Protein AF-G4NCD3-F1 (afdb_monomer_lite)

Radius of gyration: 15.99 Å; chains: 1; bounding box: 36×47×42 Å

Sequence (126 aa):
MEERGNIPVSLPVKNPTRSYWQDPPDQVIANLRSSPDLTQDADVVIIGSGITGAAIAWHLLQDDAEGPYPKVVMLEAREICSGATGRNAHLDALRLELEDFVAIRGIRSRLFVVLGTRIRGRSRDL

Structure (mmCIF, N/CA/C/O backbone):
data_AF-G4NCD3-F1
#
_entry.id   AF-G4NCD3-F1
#
loop_
_atom_site.group_PDB
_atom_site.id
_atom_site.type_symbol
_atom_site.label_atom_id
_atom_site.label_alt_id
_atom_site.label_comp_id
_atom_site.label_asym_id
_atom_site.label_entity_id
_atom_site.label_seq_id
_atom_site.pdbx_PDB_ins_code
_atom_site.Cartn_x
_atom_site.Cartn_y
_atom_site.Cartn_z
_atom_site.occupancy
_atom_site.B_iso_or_equiv
_atom_site.auth_seq_id
_atom_site.auth_comp_id
_atom_site.auth_asym_id
_atom_site.auth_atom_id
_atom_site.pdbx_PDB_model_num
ATOM 1 N N . MET A 1 1 ? -15.091 -3.872 -26.274 1.00 56.28 1 MET A N 1
ATOM 2 C CA . MET A 1 1 ? -14.477 -3.384 -25.015 1.00 56.28 1 MET A CA 1
ATOM 3 C C . MET A 1 1 ? -14.580 -4.439 -23.919 1.00 56.28 1 MET A C 1
ATOM 5 O O . MET A 1 1 ? -13.588 -4.671 -23.245 1.00 56.28 1 MET A O 1
ATOM 9 N N . GLU A 1 2 ? -15.714 -5.138 -23.815 1.00 74.50 2 GLU A N 1
ATOM 10 C CA . GLU A 1 2 ? -15.957 -6.189 -22.810 1.00 74.50 2 GLU A CA 1
ATOM 11 C C . GLU A 1 2 ? -15.020 -7.403 -22.907 1.00 74.50 2 GLU A C 1
ATOM 13 O O . GLU A 1 2 ? -14.542 -7.896 -21.893 1.00 74.50 2 GLU A O 1
ATOM 18 N N . GLU A 1 3 ? -14.647 -7.821 -24.118 1.00 77.62 3 GLU A N 1
ATOM 19 C CA . GLU A 1 3 ? -13.757 -8.974 -24.331 1.00 77.62 3 GLU A CA 1
ATOM 20 C C . GLU A 1 3 ? -12.354 -8.787 -23.714 1.00 77.62 3 GLU A C 1
ATOM 22 O O . GLU A 1 3 ? -11.746 -9.741 -23.235 1.00 77.62 3 GLU A O 1
ATOM 27 N N . ARG A 1 4 ? -11.861 -7.539 -23.631 1.00 77.81 4 ARG A N 1
ATOM 28 C CA . ARG A 1 4 ? -10.583 -7.228 -22.963 1.00 77.81 4 ARG A CA 1
ATOM 29 C C . ARG A 1 4 ? -10.674 -7.287 -21.436 1.00 77.81 4 ARG A C 1
ATOM 31 O O . ARG A 1 4 ? -9.647 -7.478 -20.795 1.00 77.81 4 ARG A O 1
ATOM 38 N N . GLY A 1 5 ? -11.869 -7.131 -20.863 1.00 77.19 5 GLY A N 1
ATOM 39 C CA . GLY A 1 5 ? -12.098 -7.228 -19.418 1.00 77.19 5 GLY A CA 1
ATOM 40 C C . GLY A 1 5 ? -12.054 -8.664 -18.888 1.00 77.19 5 GLY A C 1
ATOM 41 O O . GLY A 1 5 ? -11.814 -8.860 -17.703 1.00 77.19 5 GLY A O 1
ATOM 42 N N . ASN A 1 6 ? -12.223 -9.658 -19.769 1.00 84.19 6 ASN A N 1
ATOM 43 C CA . ASN A 1 6 ? -12.180 -11.082 -19.424 1.00 84.19 6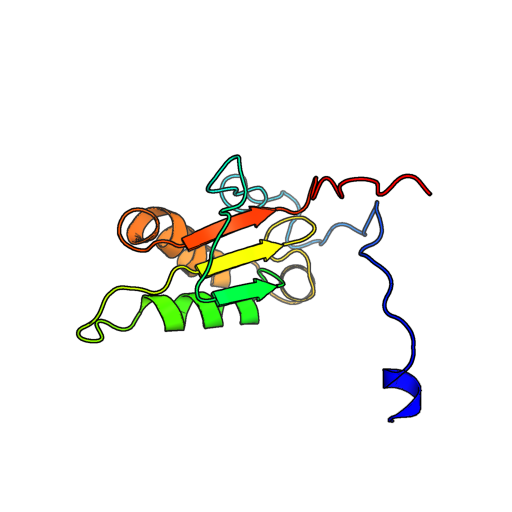 ASN A CA 1
ATOM 44 C C . ASN A 1 6 ? -10.775 -11.699 -19.475 1.00 84.19 6 ASN A C 1
ATOM 46 O O . ASN A 1 6 ? -10.623 -12.885 -19.183 1.00 84.19 6 ASN A O 1
ATOM 50 N N . ILE A 1 7 ? -9.744 -10.933 -19.845 1.00 85.75 7 ILE A N 1
ATOM 51 C CA . ILE A 1 7 ? -8.365 -11.428 -19.836 1.00 85.75 7 ILE A CA 1
ATOM 52 C C . ILE A 1 7 ? -7.924 -11.574 -18.370 1.00 85.75 7 ILE A C 1
ATOM 54 O O . ILE A 1 7 ? -7.902 -10.569 -17.654 1.00 85.75 7 ILE A O 1
ATOM 58 N N . PRO A 1 8 ? -7.554 -12.784 -17.902 1.00 83.62 8 PRO A N 1
ATOM 59 C CA . PRO A 1 8 ? -7.115 -12.976 -16.527 1.00 83.62 8 PRO A CA 1
ATOM 60 C C . PRO A 1 8 ? -5.895 -12.107 -16.218 1.00 83.62 8 PRO A C 1
ATOM 62 O O . PRO A 1 8 ? -4.878 -12.171 -16.914 1.00 83.62 8 PRO A O 1
ATOM 65 N N . VAL A 1 9 ? -5.980 -11.303 -15.160 1.00 82.75 9 VAL A N 1
ATOM 66 C CA . VAL A 1 9 ? -4.839 -10.520 -14.682 1.00 82.75 9 VAL A CA 1
ATOM 67 C C . VAL A 1 9 ? -3.888 -11.429 -13.911 1.00 82.75 9 VAL A C 1
ATOM 69 O O . VAL A 1 9 ? -4.285 -12.134 -12.983 1.00 82.75 9 VAL A O 1
ATOM 72 N N . SER A 1 10 ? -2.617 -11.438 -14.302 1.00 85.50 10 SER A N 1
ATOM 73 C CA . SER A 1 10 ? -1.586 -12.147 -13.551 1.00 85.50 10 SER A CA 1
ATOM 74 C C . SER A 1 10 ? -1.193 -11.364 -12.300 1.00 85.50 10 SER A C 1
ATOM 76 O O . SER A 1 10 ? -1.352 -10.144 -12.226 1.00 85.50 10 SER A O 1
ATOM 78 N N . LEU A 1 11 ? -0.586 -12.054 -11.333 1.00 86.81 11 LEU A N 1
ATOM 79 C CA . LEU A 1 11 ? 0.097 -11.386 -10.228 1.00 86.81 11 LEU A CA 1
ATOM 80 C C . LEU A 1 11 ? 1.227 -10.473 -10.746 1.00 86.81 11 LEU A C 1
ATOM 82 O O . LEU A 1 11 ? 1.735 -10.686 -11.856 1.00 86.81 11 LEU A O 1
ATOM 86 N N . PRO A 1 12 ? 1.655 -9.474 -9.950 1.00 85.62 12 PRO A N 1
ATOM 87 C CA . PRO A 1 12 ? 2.822 -8.665 -10.272 1.00 85.62 12 PRO A CA 1
ATOM 88 C C . PRO A 1 12 ? 4.048 -9.531 -10.592 1.00 85.62 12 PRO A C 1
ATOM 90 O O . PRO A 1 12 ? 4.341 -10.505 -9.897 1.00 85.62 12 PRO A O 1
ATOM 93 N N . VAL A 1 13 ? 4.777 -9.165 -11.648 1.00 87.00 13 VAL A N 1
ATOM 94 C CA . VAL A 1 13 ? 6.013 -9.855 -12.040 1.00 87.00 13 VAL A CA 1
ATOM 95 C C . VAL A 1 13 ? 7.099 -9.680 -10.974 1.00 87.00 13 VAL A C 1
ATOM 97 O O . VAL A 1 13 ? 7.194 -8.621 -10.355 1.00 87.00 13 VAL A O 1
ATOM 100 N N . LYS A 1 14 ? 7.948 -10.700 -10.780 1.00 84.38 14 LYS A N 1
ATOM 101 C CA . LYS A 1 14 ? 8.979 -10.713 -9.722 1.00 84.38 14 LYS A CA 1
ATOM 102 C C . LYS A 1 14 ? 10.006 -9.579 -9.842 1.00 84.38 14 LYS A C 1
ATOM 104 O O . LYS A 1 14 ? 10.396 -9.017 -8.829 1.00 84.38 14 LYS A O 1
ATOM 109 N N . ASN A 1 15 ? 10.414 -9.249 -11.068 1.00 86.19 15 ASN A N 1
ATOM 110 C CA . ASN A 1 15 ? 11.456 -8.260 -11.358 1.00 86.19 15 ASN A CA 1
ATOM 111 C C . ASN A 1 15 ? 10.881 -7.163 -12.270 1.00 86.19 15 ASN A C 1
ATOM 113 O O . ASN A 1 15 ? 11.104 -7.198 -13.482 1.00 86.19 15 ASN A O 1
ATOM 117 N N . PRO A 1 16 ? 10.062 -6.240 -11.740 1.00 86.38 16 PRO A N 1
ATOM 118 C CA . PRO A 1 16 ? 9.551 -5.128 -12.529 1.00 86.38 16 PRO A CA 1
ATOM 119 C C . PRO A 1 16 ? 10.687 -4.172 -12.904 1.00 86.38 16 PRO A C 1
ATOM 121 O O . PRO A 1 16 ? 11.673 -4.043 -12.180 1.00 86.38 16 PRO A O 1
ATOM 124 N N . THR A 1 17 ? 10.523 -3.438 -14.001 1.00 87.88 17 THR A N 1
ATOM 125 C CA . THR A 1 17 ? 11.406 -2.310 -14.308 1.00 87.88 17 THR A CA 1
ATOM 126 C C . THR A 1 17 ? 11.317 -1.268 -13.195 1.00 87.88 17 THR A C 1
ATOM 128 O O . THR A 1 17 ? 10.215 -0.913 -12.759 1.00 87.88 17 THR A O 1
ATOM 131 N N . ARG A 1 18 ? 12.474 -0.773 -12.747 1.00 82.62 18 ARG A N 1
ATOM 132 C CA . ARG A 1 18 ? 12.545 0.291 -11.748 1.00 82.62 18 ARG A CA 1
ATOM 133 C C . ARG A 1 18 ? 12.021 1.593 -12.338 1.00 82.62 18 ARG A C 1
ATOM 135 O O . ARG A 1 18 ? 12.297 1.900 -13.497 1.00 82.62 18 ARG A O 1
ATOM 142 N N . SER A 1 19 ? 11.253 2.344 -11.556 1.00 83.06 19 SER A N 1
ATOM 143 C CA . SER A 1 19 ? 10.832 3.665 -11.999 1.00 83.06 19 SER A CA 1
ATOM 144 C C . SER A 1 19 ? 11.972 4.670 -11.873 1.00 83.06 19 SER A C 1
ATOM 146 O O . SER A 1 19 ? 12.634 4.708 -10.841 1.00 83.06 19 SER A O 1
ATOM 148 N N . TYR A 1 20 ? 12.136 5.522 -12.887 1.00 84.44 20 TYR A N 1
ATOM 149 C CA . TYR A 1 20 ? 13.075 6.645 -12.859 1.00 84.44 20 TYR A CA 1
ATOM 150 C C . TYR A 1 20 ? 12.824 7.576 -11.661 1.00 84.44 20 TYR A C 1
ATOM 152 O O . TYR A 1 20 ? 13.759 7.984 -10.989 1.00 84.44 20 TYR A O 1
ATOM 160 N N . TRP A 1 21 ? 11.557 7.849 -11.332 1.00 80.56 21 TRP A N 1
ATOM 161 C CA . TRP A 1 21 ? 11.184 8.743 -10.225 1.00 80.56 21 TRP A CA 1
ATOM 162 C C . TRP A 1 21 ? 11.331 8.122 -8.829 1.00 80.56 21 TRP A C 1
ATOM 164 O O . TRP A 1 21 ? 11.055 8.785 -7.836 1.00 80.56 21 TRP A O 1
ATOM 174 N N . GLN A 1 22 ? 11.705 6.844 -8.754 1.00 80.19 22 GLN A N 1
ATOM 175 C CA . GLN A 1 22 ? 11.964 6.115 -7.508 1.00 80.19 22 GLN A CA 1
ATOM 176 C C . GLN A 1 22 ? 13.430 5.674 -7.420 1.00 80.19 22 GLN A C 1
ATOM 178 O O . GLN A 1 22 ? 13.755 4.752 -6.671 1.00 80.19 22 GLN A O 1
ATOM 183 N N . ASP A 1 23 ? 14.305 6.284 -8.223 1.00 85.62 23 ASP A N 1
ATOM 184 C CA . ASP A 1 23 ? 15.741 6.048 -8.182 1.00 85.62 23 ASP A CA 1
ATOM 185 C C . ASP A 1 23 ? 16.491 7.361 -7.882 1.00 85.62 23 ASP A C 1
ATOM 187 O O . ASP A 1 23 ? 16.522 8.249 -8.737 1.00 85.62 23 ASP A O 1
ATOM 191 N N . PRO A 1 24 ? 17.084 7.521 -6.684 1.00 86.19 24 PRO A N 1
ATOM 192 C CA . PRO A 1 24 ? 17.124 6.551 -5.592 1.00 86.19 24 PRO A CA 1
ATOM 193 C C . PRO A 1 24 ? 15.760 6.386 -4.896 1.00 86.19 24 PRO A C 1
ATOM 195 O O . PRO A 1 24 ? 14.923 7.289 -4.937 1.00 86.19 24 PRO A O 1
ATOM 198 N N . PRO A 1 25 ? 15.524 5.242 -4.233 1.00 83.81 25 PRO A N 1
ATOM 199 C CA . PRO A 1 25 ? 14.287 5.017 -3.509 1.00 83.81 25 PRO A CA 1
ATOM 200 C C . PRO A 1 25 ? 14.264 5.907 -2.272 1.00 83.81 25 PRO A C 1
ATOM 202 O O . PRO A 1 25 ? 15.302 6.155 -1.641 1.00 83.81 25 PRO A O 1
ATOM 205 N N . ASP A 1 26 ? 13.066 6.351 -1.903 1.00 82.56 26 ASP A N 1
ATOM 206 C CA . ASP A 1 26 ? 12.904 7.125 -0.685 1.00 82.56 26 ASP A CA 1
ATOM 207 C C . ASP A 1 26 ? 13.277 6.299 0.555 1.00 82.56 26 ASP A C 1
ATOM 209 O O . ASP A 1 26 ? 12.817 5.170 0.732 1.00 82.56 26 ASP A O 1
ATOM 213 N N . GLN A 1 27 ? 14.109 6.871 1.424 1.00 82.31 27 GLN A N 1
ATOM 214 C CA . GLN A 1 27 ? 14.664 6.159 2.578 1.00 82.31 27 GLN A CA 1
ATOM 215 C C . GLN A 1 27 ? 13.647 5.928 3.703 1.00 82.31 27 GLN A C 1
ATOM 217 O O . GLN A 1 27 ? 13.848 5.038 4.527 1.00 82.31 27 GLN A O 1
ATOM 222 N N . VAL A 1 28 ? 12.571 6.715 3.750 1.00 78.19 28 VAL A N 1
ATOM 223 C CA . VAL A 1 28 ? 11.554 6.673 4.806 1.00 78.19 28 VAL A CA 1
ATOM 224 C C . VAL A 1 28 ? 10.335 5.889 4.333 1.00 78.19 28 VAL A C 1
ATOM 226 O O . VAL A 1 28 ? 9.896 4.961 5.015 1.00 78.19 28 VAL A O 1
ATOM 229 N N . ILE A 1 29 ? 9.791 6.232 3.161 1.00 77.94 29 ILE A N 1
ATOM 230 C CA . ILE A 1 29 ? 8.473 5.742 2.740 1.00 77.94 29 ILE A CA 1
ATOM 231 C C . ILE A 1 29 ? 8.509 4.572 1.759 1.00 77.94 29 ILE A C 1
ATOM 233 O O . ILE A 1 29 ? 7.556 3.798 1.736 1.00 77.94 29 ILE A O 1
ATOM 237 N N . ALA A 1 30 ? 9.573 4.382 0.967 1.00 82.25 30 ALA A N 1
ATOM 238 C CA . ALA A 1 30 ? 9.549 3.390 -0.121 1.00 82.25 30 ALA A CA 1
ATOM 239 C C . ALA A 1 30 ? 9.263 1.967 0.385 1.00 82.25 30 ALA A C 1
ATOM 241 O O . ALA A 1 30 ? 8.478 1.234 -0.220 1.00 82.25 30 ALA A O 1
ATOM 242 N N . ASN A 1 31 ? 9.861 1.618 1.529 1.00 83.56 31 ASN A N 1
ATOM 243 C CA . ASN A 1 31 ? 9.731 0.318 2.185 1.00 83.56 31 ASN A CA 1
ATOM 244 C C . ASN A 1 31 ? 8.983 0.397 3.525 1.00 83.56 31 ASN A C 1
ATOM 246 O O . ASN A 1 31 ? 9.149 -0.466 4.391 1.00 83.56 31 ASN A O 1
ATOM 250 N N . LEU A 1 32 ? 8.163 1.434 3.706 1.00 81.75 32 LEU A N 1
ATOM 251 C CA . LEU A 1 32 ? 7.431 1.639 4.942 1.00 81.75 32 LEU A CA 1
ATOM 252 C C . LEU A 1 32 ? 6.493 0.468 5.236 1.00 81.75 32 LEU A C 1
ATOM 254 O O . LEU A 1 32 ? 5.596 0.127 4.464 1.00 81.75 32 LEU A O 1
ATOM 258 N N . ARG A 1 33 ? 6.657 -0.080 6.435 1.00 81.56 33 ARG A N 1
ATOM 259 C CA . ARG A 1 33 ? 5.776 -1.090 6.997 1.00 81.56 33 ARG A CA 1
ATOM 260 C C . ARG A 1 33 ? 5.464 -0.715 8.436 1.00 81.56 33 ARG A C 1
ATOM 262 O O . ARG A 1 33 ? 6.353 -0.761 9.281 1.00 81.56 33 ARG A O 1
ATOM 269 N N . SER A 1 34 ? 4.210 -0.368 8.718 1.00 79.00 34 SER A N 1
ATOM 270 C CA . SER A 1 34 ? 3.830 0.102 10.058 1.00 79.00 34 SER A CA 1
ATOM 271 C C . SER A 1 34 ? 3.634 -1.028 11.075 1.00 79.00 34 SER A C 1
ATOM 273 O O . SER A 1 34 ? 3.646 -0.774 12.275 1.00 79.00 34 SER A O 1
ATOM 275 N N . SER A 1 35 ? 3.489 -2.281 10.622 1.00 75.06 35 SER A N 1
ATOM 276 C CA . SER A 1 35 ? 3.368 -3.462 11.487 1.00 75.06 35 SER A CA 1
ATOM 277 C C . SER A 1 35 ? 4.073 -4.690 10.893 1.00 75.06 35 SER A C 1
ATOM 279 O O . SER A 1 35 ? 3.927 -4.951 9.691 1.00 75.06 35 SER A O 1
ATOM 281 N N . PRO A 1 36 ? 4.800 -5.492 11.700 1.00 76.12 36 PRO A N 1
ATOM 282 C CA . PRO A 1 36 ? 5.447 -6.728 11.251 1.00 76.12 36 PRO A CA 1
ATOM 283 C C . PRO A 1 36 ? 4.454 -7.825 10.851 1.00 76.12 36 PRO A C 1
ATOM 285 O O . PRO A 1 36 ? 4.816 -8.709 10.075 1.00 76.12 36 PRO A O 1
ATOM 288 N N . ASP A 1 37 ? 3.206 -7.734 11.306 1.00 80.50 37 ASP A N 1
ATOM 289 C CA . ASP A 1 37 ? 2.135 -8.683 11.017 1.00 80.50 37 ASP A CA 1
ATOM 290 C C . ASP A 1 37 ? 0.921 -7.963 10.431 1.00 80.50 37 ASP A C 1
ATOM 292 O O . ASP A 1 37 ? 0.663 -6.791 10.719 1.00 80.50 37 ASP A O 1
ATOM 296 N N . LEU A 1 38 ? 0.180 -8.668 9.576 1.00 78.94 38 LEU A N 1
ATOM 297 C CA . LEU A 1 38 ? -1.092 -8.173 9.068 1.00 78.94 38 LEU A CA 1
ATOM 298 C C . LEU A 1 38 ? -2.146 -8.293 10.176 1.00 78.94 38 LEU A C 1
ATOM 300 O O . LEU A 1 38 ? -2.230 -9.325 10.841 1.00 78.94 38 LEU A O 1
ATOM 304 N N . THR A 1 39 ? -2.957 -7.252 10.356 1.00 80.56 39 THR A N 1
ATOM 305 C CA . THR A 1 39 ? -4.120 -7.320 11.247 1.00 80.56 39 THR A CA 1
ATOM 306 C C . THR A 1 39 ? -5.101 -8.400 10.777 1.00 80.56 39 THR A C 1
ATOM 308 O O . THR A 1 39 ? -5.238 -8.651 9.579 1.00 80.56 39 THR A O 1
ATOM 311 N N . GLN A 1 40 ? -5.774 -9.060 11.720 1.00 85.38 40 GLN A N 1
ATOM 312 C CA . GLN A 1 40 ? -6.773 -10.088 11.403 1.00 85.38 40 GLN A CA 1
ATOM 313 C C . GLN A 1 40 ? -8.106 -9.483 10.955 1.00 85.38 40 GLN A C 1
ATOM 315 O O . GLN A 1 40 ? -8.899 -10.164 10.308 1.00 85.38 40 GLN A O 1
ATOM 320 N N . ASP A 1 41 ? -8.339 -8.215 11.287 1.00 88.12 41 ASP A N 1
ATOM 321 C CA . ASP A 1 41 ? -9.564 -7.495 10.977 1.00 88.12 41 ASP A CA 1
ATOM 322 C C . ASP A 1 41 ? -9.279 -6.063 10.503 1.00 88.12 41 ASP A C 1
ATOM 324 O O . ASP A 1 41 ? -8.296 -5.431 10.907 1.00 88.12 41 ASP A O 1
ATOM 328 N N . ALA A 1 42 ? -10.145 -5.572 9.619 1.00 88.56 42 ALA A N 1
ATOM 329 C CA . ALA A 1 42 ? -10.121 -4.225 9.068 1.00 88.56 42 ALA A CA 1
ATOM 330 C C . ALA A 1 42 ? -11.544 -3.814 8.680 1.00 88.56 42 ALA A C 1
ATOM 332 O O . ALA A 1 42 ? -12.300 -4.642 8.171 1.00 88.56 42 ALA A O 1
ATOM 333 N N . ASP A 1 43 ? -11.875 -2.539 8.873 1.00 89.69 43 ASP A N 1
ATOM 334 C CA . ASP A 1 43 ? -13.133 -1.966 8.385 1.00 89.69 43 ASP A CA 1
ATOM 335 C C . ASP A 1 43 ? -13.019 -1.654 6.886 1.00 89.69 43 ASP A C 1
ATOM 337 O O . ASP A 1 43 ? -13.966 -1.841 6.125 1.00 89.69 43 ASP A O 1
ATOM 341 N N . VAL A 1 44 ? -11.830 -1.218 6.443 1.00 90.50 44 VAL A N 1
ATOM 342 C CA . VAL A 1 44 ? -11.534 -0.903 5.039 1.00 90.50 44 VAL A CA 1
ATOM 343 C C . VAL A 1 44 ? -10.173 -1.463 4.636 1.00 90.50 44 VAL A C 1
ATOM 345 O O . VAL A 1 44 ? -9.175 -1.265 5.330 1.00 90.50 44 VAL A O 1
ATOM 348 N N . VAL A 1 45 ? -10.115 -2.110 3.468 1.00 92.31 45 VAL A N 1
ATOM 349 C CA . VAL A 1 45 ? -8.866 -2.565 2.841 1.00 92.31 45 VAL A CA 1
ATOM 350 C C . VAL A 1 45 ? -8.665 -1.854 1.503 1.00 92.31 45 VAL A C 1
ATOM 352 O O . VAL A 1 45 ? -9.486 -1.969 0.596 1.00 92.31 45 VAL A O 1
ATOM 355 N N . ILE A 1 46 ? -7.551 -1.141 1.372 1.00 90.69 46 ILE A N 1
ATOM 356 C CA . ILE A 1 46 ? -7.120 -0.424 0.172 1.00 90.69 46 ILE A CA 1
ATOM 357 C C . ILE A 1 46 ? -6.029 -1.248 -0.512 1.00 90.69 46 ILE A C 1
ATOM 359 O O . ILE A 1 46 ? -4.998 -1.552 0.090 1.00 90.69 46 ILE A O 1
ATOM 363 N N . ILE A 1 47 ? -6.241 -1.603 -1.780 1.00 92.00 47 ILE A N 1
ATOM 364 C CA . ILE A 1 47 ? -5.266 -2.345 -2.587 1.00 92.00 47 ILE A CA 1
ATOM 365 C C . ILE A 1 47 ? -4.549 -1.378 -3.533 1.00 92.00 47 ILE A C 1
ATOM 367 O O . ILE A 1 47 ? -5.146 -0.845 -4.466 1.00 92.00 47 ILE A O 1
ATOM 371 N N . GLY A 1 48 ? -3.252 -1.201 -3.302 1.00 88.81 48 GLY A N 1
ATOM 372 C CA . GLY A 1 48 ? -2.372 -0.286 -4.018 1.00 88.81 48 GLY A CA 1
ATOM 373 C C . GLY A 1 48 ? -2.207 1.037 -3.278 1.00 88.81 48 GLY A C 1
ATOM 374 O O . GLY A 1 48 ? -3.183 1.704 -2.942 1.00 88.81 48 GLY A O 1
ATOM 375 N N . SER A 1 49 ? -0.958 1.455 -3.074 1.00 87.88 49 SER A N 1
ATOM 376 C CA . SER A 1 49 ? -0.635 2.694 -2.353 1.00 87.88 49 SER A CA 1
ATOM 377 C C . SER A 1 49 ? -0.376 3.880 -3.287 1.00 87.88 49 SER A C 1
ATOM 379 O O . SER A 1 49 ? 0.328 4.818 -2.926 1.00 87.88 49 SER A O 1
ATOM 381 N N . GLY A 1 50 ? -0.861 3.813 -4.530 1.00 86.50 50 GLY A N 1
ATOM 382 C CA . GLY A 1 50 ? -0.754 4.924 -5.473 1.00 86.50 50 GLY A CA 1
ATOM 383 C C . GLY A 1 50 ? -1.603 6.130 -5.059 1.00 86.50 50 GLY A C 1
ATOM 384 O O . GLY A 1 50 ? -2.304 6.078 -4.054 1.00 86.50 50 GLY A O 1
ATOM 385 N N . ILE A 1 51 ? -1.607 7.186 -5.881 1.00 85.50 51 ILE A N 1
ATOM 386 C CA . ILE A 1 51 ? -2.325 8.440 -5.597 1.00 85.50 51 ILE A CA 1
ATOM 387 C C . ILE A 1 51 ? -3.787 8.226 -5.188 1.00 85.50 51 ILE A C 1
ATOM 389 O O . ILE A 1 51 ? -4.250 8.813 -4.220 1.00 85.50 51 ILE A O 1
ATOM 393 N N . THR A 1 52 ? -4.495 7.318 -5.860 1.00 89.25 52 THR A N 1
ATOM 394 C CA . THR A 1 52 ? -5.885 6.990 -5.528 1.00 89.25 52 THR A CA 1
ATOM 395 C C . THR A 1 52 ? -6.014 6.314 -4.165 1.00 89.25 52 THR A C 1
ATOM 397 O O . THR A 1 52 ? -6.881 6.686 -3.385 1.00 89.25 52 THR A O 1
ATOM 400 N N . GLY A 1 53 ? -5.155 5.337 -3.858 1.00 88.19 53 GLY A N 1
ATOM 401 C CA . GLY A 1 53 ? -5.189 4.644 -2.570 1.00 88.19 53 GLY A CA 1
ATOM 402 C C . GLY A 1 53 ? -4.836 5.574 -1.411 1.00 88.19 53 GLY A C 1
ATOM 403 O O . GLY A 1 53 ? -5.514 5.562 -0.386 1.00 88.19 53 GLY A O 1
ATOM 404 N N . ALA A 1 54 ? -3.829 6.427 -1.609 1.00 84.50 54 ALA A N 1
ATOM 405 C CA . ALA A 1 54 ? -3.444 7.468 -0.663 1.00 84.50 54 ALA A CA 1
ATOM 406 C C . ALA A 1 54 ? -4.584 8.467 -0.418 1.00 84.50 54 ALA A C 1
ATOM 408 O O . ALA A 1 54 ? -4.944 8.688 0.732 1.00 84.50 54 ALA A O 1
ATOM 409 N N . ALA A 1 55 ? -5.217 8.987 -1.475 1.00 84.81 55 ALA A N 1
ATOM 410 C CA . ALA A 1 55 ? -6.336 9.922 -1.354 1.00 84.81 55 ALA A CA 1
ATOM 411 C C . ALA A 1 55 ? -7.550 9.302 -0.638 1.00 84.81 55 ALA A C 1
ATOM 413 O O . ALA A 1 55 ? -8.177 9.949 0.198 1.00 84.81 55 ALA A O 1
ATOM 414 N N . ILE A 1 56 ? -7.869 8.031 -0.917 1.00 87.75 56 ILE A N 1
ATOM 415 C CA . ILE A 1 56 ? -8.936 7.310 -0.204 1.00 87.75 56 ILE A CA 1
ATOM 416 C C . ILE A 1 56 ? -8.603 7.208 1.285 1.00 87.75 56 ILE A C 1
ATOM 418 O O . ILE A 1 56 ? -9.441 7.544 2.119 1.00 87.75 56 ILE A O 1
ATOM 422 N N . ALA A 1 57 ? -7.386 6.773 1.628 1.00 84.62 57 ALA A N 1
ATOM 423 C CA . ALA A 1 57 ? -6.957 6.704 3.021 1.00 84.62 57 ALA A CA 1
ATOM 424 C C . ALA A 1 57 ? -7.029 8.082 3.686 1.00 84.62 57 ALA A C 1
ATOM 426 O O . ALA A 1 57 ? -7.555 8.187 4.791 1.00 84.62 57 ALA A O 1
ATOM 427 N N . TRP A 1 58 ? -6.573 9.125 2.987 1.00 80.12 58 TRP A N 1
ATOM 428 C CA . TRP A 1 58 ? -6.616 10.512 3.436 1.00 80.12 58 TRP A CA 1
ATOM 429 C C . TRP A 1 58 ? -8.019 10.952 3.832 1.00 80.12 58 TRP A C 1
ATOM 431 O O . TRP A 1 58 ? -8.225 11.382 4.964 1.00 80.12 58 TRP A O 1
ATOM 441 N N . HIS A 1 59 ? -8.996 10.776 2.943 1.00 82.88 59 HIS A N 1
ATOM 442 C CA . HIS A 1 59 ? -10.389 11.115 3.225 1.00 82.88 59 HIS A CA 1
ATOM 443 C C . HIS A 1 59 ? -10.974 10.298 4.384 1.00 82.88 59 HIS A C 1
ATOM 445 O O . HIS A 1 59 ? -11.643 10.864 5.242 1.00 82.88 59 HIS A O 1
ATOM 451 N N . LEU A 1 60 ? -10.672 8.997 4.465 1.00 82.75 60 LEU A N 1
ATOM 452 C CA . LEU A 1 60 ? -11.187 8.127 5.531 1.00 82.75 60 LEU A CA 1
ATOM 453 C C . LEU A 1 60 ? -10.691 8.502 6.934 1.00 82.75 60 LEU A C 1
ATOM 455 O O . LEU A 1 60 ? -11.386 8.210 7.904 1.00 82.75 60 LEU A O 1
ATOM 459 N N . LEU A 1 61 ? -9.501 9.102 7.065 1.00 76.94 61 LEU A N 1
ATOM 460 C CA . LEU A 1 61 ? -8.968 9.522 8.374 1.00 76.94 61 LEU A CA 1
ATOM 461 C C . LEU A 1 61 ? -9.043 11.033 8.604 1.00 76.94 61 LEU A C 1
ATOM 463 O O . LEU A 1 61 ? -8.471 11.523 9.581 1.00 76.94 61 LEU A O 1
ATOM 467 N N . GLN A 1 62 ? -9.661 11.785 7.696 1.00 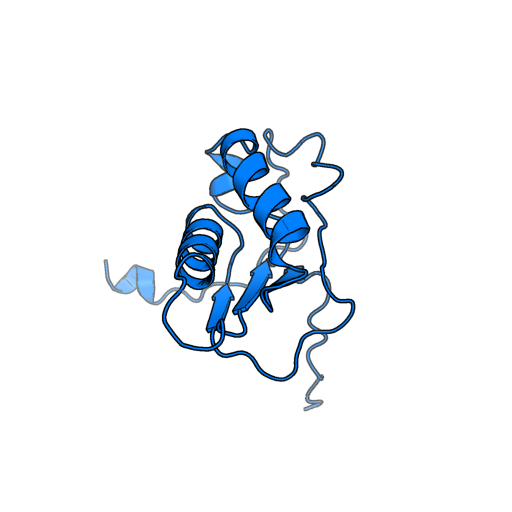74.56 62 GLN A N 1
ATOM 468 C CA . GLN A 1 62 ? -9.779 13.232 7.828 1.00 74.56 62 GLN A CA 1
ATOM 469 C C . GLN A 1 62 ? -10.996 13.682 8.611 1.00 74.56 62 GLN A C 1
ATOM 471 O O . GLN A 1 62 ? -10.906 14.706 9.283 1.00 74.56 62 GLN A O 1
ATOM 476 N N . ASP A 1 63 ? -12.097 12.943 8.508 1.00 65.56 63 ASP A N 1
ATOM 477 C CA . ASP A 1 63 ? -13.338 13.329 9.158 1.00 65.56 63 ASP A CA 1
ATOM 478 C C . ASP A 1 63 ? -13.228 13.139 10.674 1.00 65.56 63 ASP A C 1
ATOM 480 O O . ASP A 1 63 ? -13.117 12.019 11.174 1.00 65.56 63 ASP A O 1
ATOM 484 N N . ASP A 1 64 ? -13.356 14.248 11.405 1.00 59.31 64 ASP A N 1
ATOM 485 C CA . ASP A 1 64 ? -13.801 14.285 12.803 1.00 59.31 64 ASP A CA 1
ATOM 486 C C . ASP A 1 64 ? -15.317 14.015 12.865 1.00 59.31 64 ASP A C 1
ATOM 488 O O . ASP A 1 64 ? -16.085 14.739 13.502 1.00 59.31 64 ASP A O 1
ATOM 492 N N . ALA A 1 65 ? -15.783 12.981 12.156 1.00 59.34 65 ALA A N 1
ATOM 493 C CA . ALA A 1 65 ? -17.128 12.472 12.370 1.00 59.34 65 ALA A 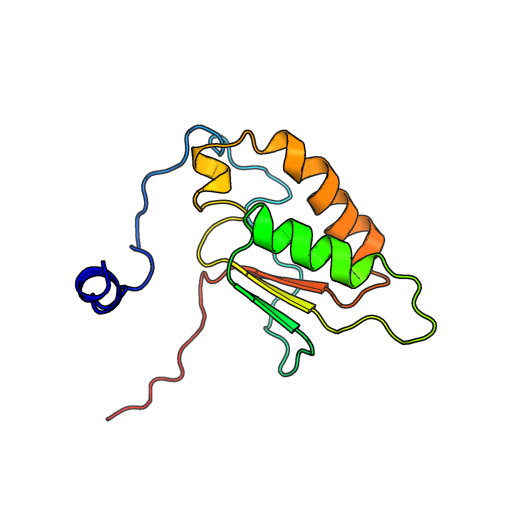CA 1
ATOM 494 C C . ALA A 1 65 ? -17.239 12.068 13.849 1.00 59.34 65 ALA A C 1
ATOM 496 O O . ALA A 1 65 ? -16.271 11.566 14.416 1.00 59.34 65 ALA A O 1
ATOM 497 N N . GLU A 1 66 ? -18.400 12.266 14.481 1.00 62.84 66 GLU A N 1
ATOM 498 C CA . GLU A 1 66 ? -18.630 12.020 15.921 1.00 62.84 66 GLU A CA 1
ATOM 499 C C . GLU A 1 66 ? -18.520 10.529 16.358 1.00 62.84 66 GLU A C 1
ATOM 501 O O . GLU A 1 66 ? -19.130 10.098 17.335 1.00 62.84 66 GLU A O 1
ATOM 506 N N . GLY A 1 67 ? -17.740 9.708 15.651 1.00 68.88 67 GLY A N 1
ATOM 507 C CA . GLY A 1 67 ? -17.517 8.290 15.897 1.00 68.88 67 GLY A CA 1
ATOM 508 C C . GLY A 1 67 ? -16.037 7.882 15.835 1.00 68.88 67 GLY A C 1
ATOM 509 O O . GLY A 1 67 ? -15.152 8.692 15.567 1.00 68.88 67 GLY A O 1
ATOM 510 N N . PRO A 1 68 ? -15.738 6.604 16.119 1.00 74.12 68 PRO A N 1
ATOM 511 C CA . PRO A 1 68 ? -14.374 6.089 16.079 1.00 74.12 68 PRO A CA 1
ATOM 512 C C . PRO A 1 68 ? -13.835 6.055 14.642 1.00 74.12 68 PRO A C 1
ATOM 514 O O . PRO A 1 68 ? -14.545 5.642 13.726 1.00 74.12 68 PRO A O 1
ATOM 517 N N . TYR A 1 69 ? -12.557 6.406 14.451 1.00 77.94 69 TYR A N 1
ATOM 518 C CA . TYR A 1 69 ? -11.890 6.237 13.156 1.00 77.94 69 TYR A CA 1
ATOM 519 C C . TYR A 1 69 ? -11.952 4.773 12.680 1.00 77.94 69 TYR A C 1
ATOM 521 O O . TYR A 1 69 ? -11.706 3.866 13.490 1.00 77.94 69 TYR A O 1
ATOM 529 N N . PRO A 1 70 ? -12.196 4.524 11.378 1.00 84.19 70 PRO A N 1
ATOM 530 C CA . PRO A 1 70 ? -12.180 3.175 10.830 1.00 84.19 70 PRO A CA 1
ATOM 531 C C . PRO A 1 70 ? -10.770 2.568 10.891 1.00 84.19 70 PRO A C 1
ATOM 533 O O . PRO A 1 70 ? -9.755 3.257 10.751 1.00 84.19 70 PRO A O 1
ATOM 536 N N . LYS A 1 71 ? -10.696 1.248 11.064 1.00 84.62 71 LYS A N 1
ATOM 537 C CA . LYS A 1 71 ? -9.475 0.457 10.876 1.00 84.62 71 LYS A CA 1
ATOM 538 C C . LYS A 1 71 ? -9.206 0.321 9.382 1.00 84.62 71 LYS A C 1
ATOM 540 O O . LYS A 1 71 ? -9.882 -0.446 8.694 1.00 84.62 71 LYS A O 1
ATOM 545 N N . VAL A 1 72 ? -8.208 1.045 8.888 1.00 86.12 72 VAL A N 1
ATOM 546 C CA . VAL A 1 72 ? -7.843 1.045 7.468 1.00 86.12 72 VAL A CA 1
ATOM 547 C C . VAL A 1 72 ? -6.558 0.250 7.274 1.00 86.12 72 VAL A C 1
ATOM 549 O O . VAL A 1 72 ? -5.564 0.469 7.964 1.00 86.12 72 VAL A O 1
ATOM 552 N N . VAL A 1 73 ? -6.556 -0.661 6.306 1.00 89.06 73 VAL A N 1
ATOM 553 C CA . VAL A 1 73 ? -5.365 -1.401 5.881 1.00 89.06 73 VAL A CA 1
ATOM 554 C C . VAL A 1 73 ? -5.058 -1.054 4.436 1.00 89.06 73 VAL A C 1
ATOM 556 O O . VAL A 1 73 ? -5.900 -1.245 3.569 1.00 89.06 73 VAL A O 1
ATOM 559 N N . MET A 1 74 ? -3.846 -0.590 4.155 1.00 88.88 74 MET A N 1
ATOM 560 C CA . MET A 1 74 ? -3.355 -0.367 2.800 1.00 88.88 74 MET A CA 1
ATOM 561 C C . MET A 1 74 ? -2.298 -1.411 2.449 1.00 88.88 74 MET A C 1
ATOM 563 O O . MET A 1 74 ? -1.297 -1.553 3.152 1.00 88.88 74 MET A O 1
ATOM 567 N N . LEU A 1 75 ? -2.524 -2.139 1.358 1.00 90.06 75 LEU A N 1
ATOM 568 C CA . LEU A 1 75 ? -1.639 -3.191 0.868 1.00 90.06 75 LEU A CA 1
ATOM 569 C C . LEU A 1 75 ? -0.985 -2.760 -0.439 1.00 90.06 75 LEU A C 1
ATOM 571 O O . LEU A 1 75 ? -1.679 -2.431 -1.396 1.00 90.06 75 LEU A O 1
ATOM 575 N N . GLU A 1 76 ? 0.338 -2.831 -0.518 1.00 87.88 76 GLU A N 1
ATOM 576 C CA . GLU A 1 76 ? 1.088 -2.573 -1.752 1.00 87.88 76 GLU A CA 1
ATOM 577 C C . GLU A 1 76 ? 1.960 -3.779 -2.083 1.00 87.88 76 GLU A C 1
ATOM 579 O O . GLU A 1 76 ? 2.620 -4.320 -1.209 1.00 87.88 76 GLU A O 1
ATOM 584 N N . ALA A 1 77 ? 1.979 -4.235 -3.333 1.00 88.19 77 ALA A N 1
ATOM 585 C CA . ALA A 1 77 ? 2.674 -5.467 -3.703 1.00 88.19 77 ALA A CA 1
ATOM 586 C C . ALA A 1 77 ? 4.205 -5.321 -3.736 1.00 88.19 77 ALA A C 1
ATOM 588 O O . ALA A 1 77 ? 4.912 -6.328 -3.694 1.00 88.19 77 ALA A O 1
ATOM 589 N N . ARG A 1 78 ? 4.712 -4.091 -3.881 1.00 86.94 78 ARG A N 1
ATOM 590 C CA . ARG A 1 78 ? 6.132 -3.794 -4.127 1.00 86.94 78 ARG A CA 1
ATOM 591 C C . ARG A 1 78 ? 6.653 -2.730 -3.163 1.00 86.94 78 ARG A C 1
ATOM 593 O O . ARG A 1 78 ? 6.722 -3.021 -1.981 1.00 86.94 78 ARG A O 1
ATOM 600 N N . GLU A 1 79 ? 7.024 -1.555 -3.671 1.00 86.94 79 GLU A N 1
ATOM 601 C CA . GLU A 1 79 ? 7.367 -0.348 -2.911 1.00 86.94 79 GLU A CA 1
ATOM 602 C C . GLU A 1 79 ? 6.193 0.630 -2.984 1.00 86.94 79 GLU A C 1
ATOM 604 O O . GLU A 1 79 ? 5.423 0.609 -3.960 1.00 86.94 79 GLU A O 1
ATOM 609 N N . ILE A 1 80 ? 6.073 1.509 -1.989 1.00 85.25 80 ILE A N 1
ATOM 610 C CA . ILE A 1 80 ? 5.030 2.537 -1.968 1.00 85.25 80 ILE A CA 1
ATOM 611 C C . ILE A 1 80 ? 5.039 3.327 -3.280 1.00 85.25 80 ILE A C 1
ATOM 613 O O . ILE A 1 80 ? 6.084 3.740 -3.780 1.00 85.25 80 ILE A O 1
ATOM 617 N N . CYS A 1 81 ? 3.856 3.495 -3.873 1.00 85.31 81 CYS A N 1
ATOM 618 C CA . CYS A 1 81 ? 3.628 4.204 -5.132 1.00 85.31 81 CYS A CA 1
ATOM 619 C C . CYS A 1 81 ? 4.284 3.570 -6.375 1.00 85.31 81 CYS A C 1
ATOM 621 O O . CYS A 1 81 ? 4.204 4.163 -7.445 1.00 85.31 81 CYS A O 1
ATOM 623 N N . SER A 1 82 ? 4.841 2.356 -6.316 1.00 85.25 82 SER A N 1
ATOM 624 C CA . SER A 1 82 ? 5.554 1.703 -7.444 1.00 85.25 82 SER A CA 1
ATOM 625 C C . SER A 1 82 ? 4.706 1.348 -8.681 1.00 85.25 82 SER A C 1
ATOM 627 O O . SER A 1 82 ? 5.205 0.822 -9.686 1.00 85.25 82 SER A O 1
ATOM 629 N N . GLY A 1 83 ? 3.398 1.599 -8.623 1.00 85.25 83 GLY A N 1
ATOM 630 C CA . GLY A 1 83 ? 2.453 1.462 -9.724 1.00 85.25 83 GLY A CA 1
ATOM 631 C C . GLY A 1 83 ? 2.567 2.572 -10.778 1.00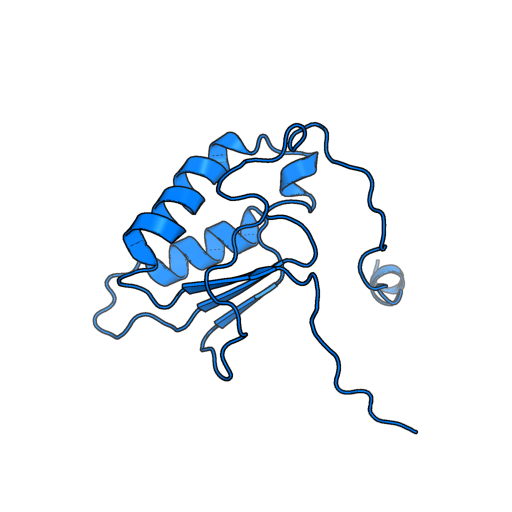 85.25 83 GLY A C 1
ATOM 632 O O . GLY A 1 83 ? 3.650 3.025 -11.141 1.00 85.25 83 GLY A O 1
ATOM 633 N N . ALA A 1 84 ? 1.419 2.988 -11.316 1.00 85.81 84 ALA A N 1
ATOM 634 C CA . ALA A 1 84 ? 1.348 4.090 -12.277 1.00 85.81 84 ALA A CA 1
ATOM 635 C C . ALA A 1 84 ? 1.842 5.417 -11.677 1.00 85.81 84 ALA A C 1
ATOM 637 O O . ALA A 1 84 ? 2.499 6.183 -12.374 1.00 85.81 84 ALA A O 1
ATOM 638 N N . THR A 1 85 ? 1.571 5.649 -10.389 1.00 86.31 85 THR A N 1
ATOM 639 C CA . THR A 1 85 ? 1.966 6.856 -9.650 1.00 86.31 85 THR A CA 1
ATOM 640 C C . THR A 1 85 ? 3.462 7.108 -9.755 1.00 86.31 85 THR A C 1
ATOM 642 O O . THR A 1 85 ? 3.865 8.099 -10.340 1.00 86.31 85 THR A O 1
ATOM 645 N N . GLY A 1 86 ? 4.291 6.167 -9.311 1.00 83.06 86 GLY A N 1
ATOM 646 C CA . GLY A 1 86 ? 5.739 6.309 -9.336 1.00 83.06 86 GLY A CA 1
ATOM 647 C C . GLY A 1 86 ? 6.324 6.343 -10.742 1.00 83.06 86 GLY A C 1
ATOM 648 O O . GLY A 1 86 ? 7.476 6.719 -10.868 1.00 83.06 86 GLY A O 1
ATOM 649 N N . ARG A 1 87 ? 5.585 5.962 -11.798 1.00 84.44 87 ARG A N 1
ATOM 650 C CA . ARG A 1 87 ? 6.047 6.000 -13.202 1.00 84.44 87 ARG A CA 1
ATOM 651 C C . ARG A 1 87 ? 5.653 7.270 -13.960 1.00 84.44 87 ARG A C 1
ATOM 653 O O . ARG A 1 87 ? 6.361 7.633 -14.892 1.00 84.44 87 ARG A O 1
ATOM 660 N N . ASN A 1 88 ? 4.558 7.927 -13.576 1.00 78.38 88 ASN A N 1
ATOM 661 C CA . ASN A 1 88 ? 4.006 9.076 -14.305 1.00 78.38 88 ASN A CA 1
ATOM 662 C C . ASN A 1 88 ? 3.953 10.371 -13.483 1.00 78.38 88 ASN A C 1
ATOM 664 O O . ASN A 1 88 ? 3.822 11.442 -14.064 1.00 78.38 88 ASN A O 1
ATOM 668 N N . ALA A 1 89 ? 4.022 10.285 -12.155 1.00 65.50 89 ALA A N 1
ATOM 669 C CA . ALA A 1 89 ? 3.935 11.421 -11.250 1.00 65.50 89 ALA A CA 1
ATOM 670 C C . ALA A 1 89 ? 5.184 11.479 -10.364 1.00 65.50 89 ALA A C 1
ATOM 672 O O . ALA A 1 89 ? 5.710 10.456 -9.924 1.00 65.50 89 ALA A O 1
ATOM 673 N N . HIS A 1 90 ? 5.663 12.692 -10.112 1.00 62.97 90 HIS A N 1
ATOM 674 C CA . HIS A 1 90 ? 6.768 12.933 -9.197 1.00 62.97 90 HIS A CA 1
ATOM 675 C C . HIS A 1 90 ? 6.329 12.592 -7.763 1.00 62.97 90 HIS A C 1
ATOM 677 O O . HIS A 1 90 ? 5.267 13.039 -7.324 1.00 62.97 90 HIS A O 1
ATOM 683 N N . LEU A 1 91 ? 7.117 11.777 -7.051 1.00 59.38 91 LEU A N 1
ATOM 684 C CA . LEU A 1 91 ? 6.781 11.274 -5.712 1.00 59.38 91 LEU A CA 1
ATOM 685 C C . LEU A 1 91 ? 6.594 12.403 -4.682 1.00 59.38 91 LEU A C 1
ATOM 687 O O . LEU A 1 91 ? 5.857 12.228 -3.714 1.00 59.38 91 LEU A O 1
ATOM 691 N N . ASP A 1 92 ? 7.225 13.556 -4.909 1.00 57.34 92 ASP A N 1
ATOM 692 C CA . ASP A 1 92 ? 7.299 14.665 -3.954 1.00 57.34 92 ASP A CA 1
ATOM 693 C C . ASP A 1 92 ? 5.931 15.228 -3.553 1.00 57.34 92 ASP A C 1
ATOM 695 O O . ASP A 1 92 ? 5.749 15.615 -2.402 1.00 57.34 92 ASP A O 1
ATOM 699 N N . ALA A 1 93 ? 4.938 15.206 -4.450 1.00 50.19 93 ALA A N 1
ATOM 700 C CA . ALA A 1 93 ? 3.585 15.666 -4.124 1.00 50.19 93 ALA A CA 1
ATOM 701 C C . ALA A 1 93 ? 2.857 14.726 -3.141 1.00 50.19 93 ALA A C 1
ATOM 703 O O . ALA A 1 93 ? 2.041 15.179 -2.348 1.00 50.19 93 ALA A O 1
ATOM 704 N N . LEU A 1 94 ? 3.169 13.425 -3.166 1.00 56.59 94 LEU A N 1
ATOM 705 C CA . LEU A 1 94 ? 2.604 12.422 -2.251 1.00 56.59 94 LEU A CA 1
ATOM 706 C C . LEU A 1 94 ? 3.430 12.227 -0.982 1.00 56.59 94 LEU A C 1
ATOM 708 O O . LEU A 1 94 ? 2.933 11.655 -0.014 1.00 56.59 94 LEU A O 1
ATOM 712 N N . ARG A 1 95 ? 4.691 12.660 -1.000 1.00 59.12 95 ARG A N 1
ATOM 713 C CA . ARG A 1 95 ? 5.616 12.517 0.120 1.00 59.12 95 ARG A CA 1
ATOM 714 C C . ARG A 1 95 ? 5.103 13.249 1.354 1.00 59.12 95 ARG A C 1
ATOM 716 O O . ARG A 1 95 ? 5.026 12.637 2.410 1.00 59.12 95 ARG A O 1
ATOM 723 N N . LEU A 1 96 ? 4.709 14.514 1.198 1.00 51.09 96 LEU A N 1
ATOM 724 C CA . LEU A 1 96 ? 4.202 15.329 2.304 1.00 51.09 96 LEU A CA 1
ATOM 725 C C . LEU A 1 96 ? 2.914 14.742 2.885 1.00 51.09 96 LEU A C 1
ATOM 727 O O . LEU A 1 96 ? 2.795 14.617 4.097 1.00 51.09 96 LEU A O 1
ATOM 731 N N . GLU A 1 97 ? 1.989 14.286 2.036 1.00 55.81 97 GLU A N 1
ATOM 732 C CA . GLU A 1 97 ? 0.742 13.698 2.524 1.00 55.81 97 GLU A CA 1
ATOM 733 C C . GLU A 1 97 ? 0.962 12.355 3.224 1.00 55.81 97 GLU A C 1
ATOM 735 O O . GLU A 1 97 ? 0.378 12.147 4.279 1.00 55.81 97 GLU A O 1
ATOM 740 N N . LEU A 1 98 ? 1.804 11.458 2.692 1.00 56.41 98 LEU A N 1
ATOM 741 C CA . LEU A 1 98 ? 2.037 10.125 3.266 1.00 56.41 98 LEU A CA 1
ATOM 742 C C . LEU A 1 98 ? 2.958 10.137 4.495 1.00 56.41 98 LEU A C 1
ATOM 744 O O . LEU A 1 98 ? 2.693 9.385 5.435 1.00 56.41 98 LEU A O 1
ATOM 748 N N . GLU A 1 99 ? 4.020 10.953 4.506 1.00 58.97 99 GLU A N 1
ATOM 749 C CA . GLU A 1 99 ? 4.900 11.099 5.677 1.00 58.97 99 GLU A CA 1
ATOM 750 C C . GLU A 1 99 ? 4.113 11.673 6.859 1.00 58.97 99 GLU A C 1
ATOM 752 O O . GLU A 1 99 ? 4.133 11.078 7.940 1.00 58.97 99 GLU A O 1
ATOM 757 N N . ASP A 1 100 ? 3.327 12.734 6.641 1.00 53.00 100 ASP A N 1
ATOM 758 C CA . ASP A 1 100 ? 2.458 13.296 7.677 1.00 53.00 100 ASP A CA 1
ATOM 759 C C . ASP A 1 100 ? 1.372 12.295 8.104 1.00 53.00 100 ASP A C 1
ATOM 761 O O . ASP A 1 100 ? 1.086 12.156 9.294 1.00 53.00 100 ASP A O 1
ATOM 765 N N . PHE A 1 101 ? 0.795 11.514 7.186 1.00 55.06 101 PHE A N 1
ATOM 766 C CA . PHE A 1 101 ? -0.228 10.523 7.542 1.00 55.06 101 PHE A CA 1
ATOM 767 C C . PHE A 1 101 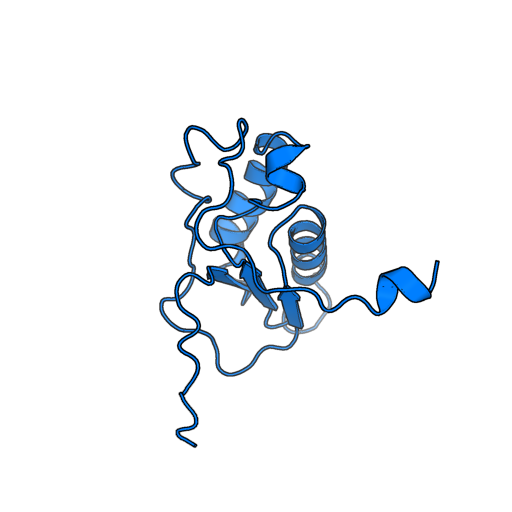? 0.299 9.414 8.453 1.00 55.06 101 PHE A C 1
ATOM 769 O O . PHE A 1 101 ? -0.328 9.050 9.453 1.00 55.06 101 PHE A O 1
ATOM 776 N N . VAL A 1 102 ? 1.460 8.867 8.102 1.00 54.78 102 VAL A N 1
ATOM 777 C CA . VAL A 1 102 ? 2.070 7.736 8.801 1.00 54.78 102 VAL A CA 1
ATOM 778 C C . VAL A 1 102 ? 2.670 8.196 10.126 1.00 54.78 102 VAL A C 1
ATOM 780 O O . VAL A 1 102 ? 2.479 7.519 11.137 1.00 54.78 102 VAL A O 1
ATOM 783 N N . ALA A 1 103 ? 3.353 9.344 10.143 1.00 45.69 103 ALA A N 1
ATOM 784 C CA . ALA A 1 103 ? 4.038 9.856 11.327 1.00 45.69 103 ALA A CA 1
ATOM 785 C C . ALA A 1 103 ? 3.096 10.573 12.312 1.00 45.69 103 ALA A C 1
ATOM 787 O O . ALA A 1 103 ? 3.223 10.379 13.520 1.00 45.69 103 ALA A O 1
ATOM 788 N N . ILE A 1 104 ? 2.143 11.381 11.827 1.00 38.56 104 ILE A N 1
ATOM 789 C CA . ILE A 1 104 ? 1.304 12.250 12.676 1.00 38.56 104 ILE A CA 1
ATOM 790 C C . ILE A 1 104 ? -0.010 11.561 13.062 1.00 38.56 104 ILE A C 1
ATOM 792 O O . ILE A 1 104 ? -0.491 11.740 14.185 1.00 38.56 104 ILE A O 1
ATOM 796 N N . ARG A 1 105 ? -0.596 10.745 12.174 1.00 48.69 105 ARG A N 1
ATOM 797 C CA . ARG A 1 105 ? -1.902 10.107 12.422 1.00 48.69 105 ARG A CA 1
ATOM 798 C C . ARG A 1 105 ? -1.861 8.604 12.639 1.00 48.69 105 ARG A C 1
ATOM 800 O O . ARG A 1 105 ? -2.762 8.121 13.306 1.00 48.69 105 ARG A O 1
ATOM 807 N N . GLY A 1 106 ? -0.805 7.877 12.272 1.00 46.75 106 GLY A N 1
ATOM 808 C CA . GLY A 1 106 ? -0.653 6.460 12.655 1.00 46.75 106 GLY A CA 1
ATOM 809 C C . GLY A 1 106 ? -0.712 6.196 14.174 1.00 46.75 106 GLY A C 1
ATOM 810 O O . GLY A 1 106 ? -1.044 5.094 14.604 1.00 46.75 106 GLY A O 1
ATOM 811 N N . ILE A 1 107 ? -0.448 7.217 15.002 1.00 43.88 107 ILE A N 1
ATOM 812 C CA . ILE A 1 107 ? -0.498 7.144 16.475 1.00 43.88 107 ILE A CA 1
ATOM 813 C C . ILE A 1 107 ? -1.926 7.364 17.028 1.00 43.88 107 ILE A C 1
ATOM 815 O O . ILE A 1 107 ? -2.237 6.911 18.129 1.00 43.88 107 ILE A O 1
ATOM 819 N N . ARG A 1 108 ? -2.819 8.028 16.278 1.00 43.31 108 ARG A N 1
ATOM 820 C CA . ARG A 1 108 ? -4.212 8.328 16.690 1.00 43.31 108 ARG A CA 1
ATOM 821 C C . ARG A 1 108 ? -5.276 7.589 15.867 1.00 43.31 108 ARG A C 1
ATOM 823 O O . ARG A 1 108 ? -6.368 7.334 16.367 1.00 43.31 108 ARG A O 1
ATOM 830 N N . SER A 1 109 ? -4.938 7.207 14.644 1.00 50.84 109 SER A N 1
ATOM 831 C CA . SER A 1 109 ? -5.778 6.594 13.620 1.00 50.84 109 SER A CA 1
ATOM 832 C C . SER A 1 109 ? -5.180 5.232 13.263 1.00 50.84 109 SER A C 1
ATOM 834 O O . SER A 1 109 ? -3.988 5.120 12.984 1.00 50.84 109 SER A O 1
ATOM 836 N N . ARG A 1 110 ? -5.992 4.171 13.276 1.00 65.94 110 ARG A N 1
ATOM 837 C CA . ARG A 1 110 ? -5.553 2.778 13.064 1.00 65.94 110 ARG A CA 1
ATOM 838 C C . ARG A 1 110 ? -5.298 2.476 11.578 1.00 65.94 110 ARG A C 1
ATOM 840 O O . ARG A 1 110 ? -5.979 1.628 11.002 1.00 65.94 110 ARG A O 1
ATOM 847 N N . LEU A 1 111 ? -4.347 3.181 10.959 1.00 63.72 111 LEU A N 1
ATOM 848 C CA . LEU A 1 111 ? -3.885 2.902 9.599 1.00 63.72 111 LEU A CA 1
ATOM 849 C C . LEU A 1 111 ? -2.706 1.929 9.612 1.00 63.72 111 LEU A C 1
ATOM 851 O O . LEU A 1 111 ? -1.633 2.220 10.142 1.00 63.72 111 LEU A O 1
ATOM 855 N N . PHE A 1 112 ? -2.885 0.795 8.945 1.00 65.88 112 PHE A N 1
ATOM 856 C CA . PHE A 1 112 ? -1.836 -0.195 8.747 1.00 65.88 112 PHE A CA 1
ATOM 857 C C . PHE A 1 112 ? -1.405 -0.214 7.286 1.00 65.88 112 PHE A C 1
ATOM 859 O O . PHE A 1 112 ? -2.194 -0.555 6.410 1.00 65.88 112 PHE A O 1
ATOM 866 N N . VAL A 1 113 ? -0.145 0.120 7.019 1.00 67.75 113 VAL A N 1
ATOM 867 C CA . VAL A 1 113 ? 0.447 0.019 5.683 1.00 67.75 113 VAL A CA 1
ATOM 868 C C . VAL A 1 113 ? 1.330 -1.222 5.656 1.00 67.75 113 VAL A C 1
ATOM 870 O O . VAL A 1 113 ? 2.265 -1.349 6.454 1.00 67.75 113 VAL A O 1
ATOM 873 N N . VAL A 1 114 ? 1.016 -2.158 4.761 1.00 65.12 114 VAL A N 1
ATOM 874 C CA . VAL A 1 114 ? 1.741 -3.423 4.620 1.00 65.12 114 VAL A CA 1
ATOM 875 C C . VAL A 1 114 ? 2.212 -3.601 3.184 1.00 65.12 114 VAL A C 1
ATOM 877 O O . VAL A 1 114 ? 1.426 -3.603 2.238 1.00 65.12 114 VAL A O 1
ATOM 880 N N . LEU A 1 115 ? 3.517 -3.823 3.038 1.00 68.31 115 LEU A N 1
ATOM 881 C CA . LEU A 1 115 ? 4.134 -4.192 1.771 1.00 68.31 115 LEU A CA 1
ATOM 882 C C . LEU A 1 115 ? 4.129 -5.717 1.598 1.00 68.31 115 LEU A C 1
ATOM 884 O O . LEU A 1 115 ? 4.476 -6.489 2.494 1.00 68.31 115 LEU A O 1
ATOM 888 N N . GLY A 1 116 ? 3.725 -6.146 0.411 1.00 56.12 116 GLY A N 1
ATOM 889 C CA . GLY A 1 116 ? 3.418 -7.506 -0.006 1.00 56.12 116 GLY A CA 1
ATOM 890 C C . GLY A 1 116 ? 4.638 -8.338 -0.375 1.00 56.12 116 GLY A C 1
ATOM 891 O O . GLY A 1 116 ? 4.521 -9.256 -1.182 1.00 56.12 116 GLY A O 1
ATOM 892 N N . THR A 1 117 ? 5.802 -8.094 0.229 1.00 46.66 117 THR A N 1
ATOM 893 C CA . THR A 1 117 ? 6.988 -8.918 -0.052 1.00 46.66 117 THR A CA 1
ATOM 894 C C . THR A 1 117 ? 6.865 -10.345 0.496 1.00 46.66 117 THR A C 1
ATOM 896 O O . THR A 1 117 ? 7.684 -11.200 0.158 1.00 46.66 117 THR A O 1
ATOM 899 N N . ARG A 1 118 ? 5.825 -10.659 1.290 1.00 45.12 118 ARG A N 1
ATOM 900 C CA . ARG A 1 118 ? 5.487 -12.039 1.686 1.00 45.12 118 ARG A CA 1
ATOM 901 C C . ARG A 1 118 ? 4.084 -12.162 2.296 1.00 45.12 118 ARG A C 1
ATOM 903 O O . ARG A 1 118 ? 3.940 -12.368 3.499 1.00 45.12 118 ARG A O 1
ATOM 910 N N . ILE A 1 119 ? 3.031 -12.139 1.476 1.00 42.72 119 ILE A N 1
ATOM 911 C CA . ILE A 1 119 ? 1.794 -12.826 1.883 1.00 42.72 119 ILE A CA 1
ATOM 912 C C . ILE A 1 119 ? 2.130 -14.318 1.805 1.00 42.72 119 ILE A C 1
ATOM 914 O O . ILE A 1 119 ? 2.133 -14.901 0.721 1.00 42.72 119 ILE A O 1
ATOM 918 N N . ARG A 1 120 ? 2.533 -14.933 2.927 1.00 36.88 120 ARG A N 1
ATOM 919 C CA . ARG A 1 120 ? 2.677 -16.393 2.988 1.00 36.88 120 ARG A CA 1
ATOM 920 C C . ARG A 1 120 ? 1.282 -16.973 2.807 1.00 36.88 120 ARG A C 1
ATOM 922 O O . ARG A 1 120 ? 0.527 -17.087 3.768 1.00 36.88 120 ARG A O 1
ATOM 929 N N . GLY A 1 121 ? 0.940 -17.316 1.570 1.00 35.44 121 GLY A N 1
ATOM 930 C CA . GLY A 1 121 ? -0.159 -18.225 1.315 1.00 35.44 121 GLY A CA 1
ATOM 931 C C . GLY A 1 121 ? 0.094 -19.469 2.153 1.00 35.44 121 GLY A C 1
ATOM 932 O O . GLY A 1 121 ? 1.154 -20.088 2.049 1.00 35.44 121 GLY A O 1
ATOM 933 N N . ARG A 1 122 ? -0.849 -19.808 3.032 1.00 36.56 122 ARG A N 1
ATOM 934 C CA . ARG A 1 122 ? -0.945 -21.172 3.539 1.00 36.56 122 ARG A CA 1
ATOM 935 C C . ARG A 1 122 ? -1.101 -22.033 2.289 1.00 36.56 122 ARG A C 1
ATOM 937 O O . ARG A 1 122 ? -2.144 -21.961 1.642 1.00 36.56 122 ARG A O 1
ATOM 944 N N . SER A 1 123 ? -0.043 -22.754 1.918 1.00 36.50 123 SER A N 1
ATOM 945 C CA . SER A 1 123 ? -0.145 -23.864 0.978 1.00 36.50 123 SER A CA 1
ATOM 946 C C . SER A 1 123 ? -1.284 -24.735 1.488 1.00 36.50 123 SER A C 1
ATOM 948 O O . SER A 1 123 ? -1.226 -25.243 2.608 1.00 36.50 123 SER A O 1
ATOM 950 N N . ARG A 1 124 ? -2.380 -24.801 0.734 1.00 41.25 124 ARG A N 1
ATOM 951 C CA . ARG A 1 124 ? -3.233 -25.975 0.797 1.00 41.25 124 ARG A CA 1
ATOM 952 C C . ARG A 1 124 ? -2.502 -26.984 -0.060 1.00 41.25 124 ARG A C 1
ATOM 954 O O . ARG A 1 124 ? -2.532 -26.872 -1.281 1.00 41.25 124 ARG A O 1
ATOM 961 N N . ASP A 1 125 ? -1.795 -27.875 0.613 1.00 36.28 125 ASP A N 1
ATOM 962 C CA . ASP A 1 125 ? -1.294 -29.088 -0.000 1.00 36.28 125 ASP A CA 1
ATOM 963 C C . ASP A 1 125 ? -2.513 -29.841 -0.561 1.00 36.28 125 ASP A C 1
ATOM 965 O O . ASP A 1 125 ? -3.439 -30.188 0.181 1.00 36.28 125 ASP A O 1
ATOM 969 N N . LEU A 1 126 ? -2.535 -29.987 -1.884 1.00 36.91 126 LEU A N 1
ATOM 970 C CA . LEU A 1 126 ? 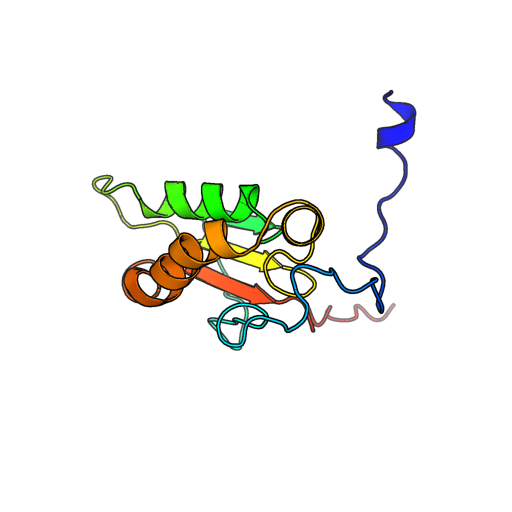-3.331 -30.945 -2.645 1.00 36.91 126 LEU A CA 1
ATOM 971 C C . LEU A 1 126 ? -2.363 -31.726 -3.529 1.00 36.91 126 LEU A C 1
ATOM 973 O O . LEU A 1 126 ? -1.468 -31.072 -4.114 1.00 36.91 126 LEU A O 1
#

Secondary structure (DSSP, 8-state):
-HHHHTSPPPPPPSSPPPPGGGSSPPTTTTT--S-SS--S--SEEEE--SHHHHHHHHHHTT---SSPPP-EEEEESSSTTTTHHHHHS-THHHHHHHHHIIIIITTTS-EEEEE-TT--------

InterPro domains:
  IPR006076 FAD dependent oxidoreductase [PF01266] (43-89)
  IPR036188 FAD/NAD(P)-binding domain superfamily [G3DSA:3.50.50.60] (43-91)
  IPR036188 FAD/NAD(P)-binding domain superfamily [SSF51905] (15-91)

Organism: Pyricularia oryzae (strain 70-15 / ATCC MYA-4617 / FGSC 8958) (NCBI:txid242507)

pLDDT: mean 73.17, std 16.31, range [35.44, 92.31]

Foldseek 3Di:
DVVVVPDDDDDDDPDDDFAPLCVPHDPDAFQDFLDPDDDPDFPEEAEAQAPVSLVVVVVQQVDPPVDARTQYEYEYAHTHNRPVRSRPHRCVVVCVSVVCCCPVCVVPHNYGYDYNPDPPDPPPDD